Protein AF-A0A924FHQ5-F1 (afdb_monomer_lite)

pLDDT: mean 90.35, std 7.13, range [57.16, 98.31]

Foldseek 3Di:
DDDADAADDDPQWDQPVPDDPQKDQPDADVVVNTGRWIKHDDDPGIDIGHGHDDSVDRCPDVPDDDDDCVVVVPDPVVCCCVVPPVVRRDDDDDDDD

Sequence (97 aa):
LNVIKGFMGQTTAFKKAYIKPEVVILAENRAAGEARYIHSPYGRGFFTFYGGHDPEDYRHEIGEEPTDLNLHPNSAGYRLILNNILFPAAKKKKQKT

Structure (mmCIF, N/CA/C/O backbone):
data_AF-A0A924FHQ5-F1
#
_entry.id   AF-A0A924FHQ5-F1
#
loop_
_atom_site.group_PDB
_atom_site.id
_atom_site.type_symbol
_atom_site.label_atom_id
_atom_site.label_alt_id
_atom_site.label_comp_id
_atom_site.label_asym_id
_atom_site.label_entity_id
_atom_site.label_seq_id
_atom_site.pdbx_PDB_ins_code
_atom_site.Cartn_x
_atom_site.Cartn_y
_atom_site.Cartn_z
_atom_site.occupancy
_atom_site.B_iso_or_equiv
_atom_site.auth_seq_id
_atom_site.auth_comp_id
_atom_site.auth_asym_id
_atom_site.auth_atom_id
_atom_site.pdbx_PDB_model_num
ATOM 1 N N . LEU A 1 1 ? -13.447 -2.870 -16.148 1.00 57.16 1 LEU A N 1
ATOM 2 C CA . LEU A 1 1 ? -12.638 -3.611 -15.150 1.00 57.16 1 LEU A CA 1
ATOM 3 C C . LEU A 1 1 ? -11.781 -2.591 -14.416 1.00 57.16 1 LEU A C 1
ATOM 5 O O . LEU A 1 1 ? -11.036 -1.888 -15.080 1.00 57.16 1 LEU A O 1
ATOM 9 N N . ASN A 1 2 ? -11.914 -2.473 -13.094 1.00 80.75 2 ASN A N 1
ATOM 10 C CA . ASN A 1 2 ? -11.075 -1.564 -12.306 1.00 80.75 2 ASN A CA 1
ATOM 11 C C . ASN A 1 2 ? -9.795 -2.313 -11.922 1.00 80.75 2 ASN A C 1
ATOM 13 O O . ASN A 1 2 ? -9.843 -3.222 -11.096 1.00 80.75 2 ASN A O 1
ATOM 17 N N . VAL A 1 3 ? -8.681 -1.980 -12.576 1.00 86.31 3 VAL A N 1
ATOM 18 C CA . VAL A 1 3 ? -7.365 -2.596 -12.358 1.00 86.31 3 VAL A CA 1
ATOM 19 C C . VAL A 1 3 ? -6.409 -1.516 -11.871 1.00 86.31 3 VAL A C 1
ATOM 21 O O . VAL A 1 3 ? -6.344 -0.438 -12.456 1.00 86.31 3 VAL A O 1
ATOM 24 N N . ILE A 1 4 ? -5.674 -1.810 -10.802 1.00 87.38 4 ILE A N 1
ATOM 25 C CA . ILE A 1 4 ? -4.580 -0.968 -10.315 1.00 87.38 4 ILE A CA 1
ATOM 26 C C . ILE A 1 4 ? -3.254 -1.521 -10.834 1.00 87.38 4 ILE A C 1
ATOM 28 O O . ILE A 1 4 ? -3.101 -2.737 -10.977 1.00 87.38 4 ILE A O 1
ATOM 32 N N . LYS A 1 5 ? -2.294 -0.639 -11.124 1.00 86.81 5 LYS A N 1
ATOM 33 C CA . LYS A 1 5 ? -0.932 -1.069 -11.449 1.00 86.81 5 LYS A CA 1
ATOM 34 C C . LYS A 1 5 ? -0.342 -1.788 -10.233 1.00 86.81 5 LYS A C 1
ATOM 36 O O . LYS A 1 5 ? -0.479 -1.314 -9.108 1.00 86.81 5 LYS A O 1
ATOM 41 N N . GLY A 1 6 ? 0.256 -2.953 -10.465 1.00 80.19 6 GLY A N 1
ATOM 42 C CA . GLY A 1 6 ? 1.025 -3.662 -9.447 1.00 80.19 6 GLY A CA 1
ATOM 43 C C . GLY A 1 6 ? 2.444 -3.110 -9.340 1.00 80.19 6 GLY A C 1
ATOM 44 O O . GLY A 1 6 ? 2.833 -2.245 -10.116 1.00 80.19 6 GLY A O 1
ATOM 45 N N . PHE A 1 7 ? 3.223 -3.675 -8.425 1.00 80.62 7 PHE A N 1
ATOM 46 C CA . PHE A 1 7 ? 4.616 -3.311 -8.175 1.00 80.62 7 PHE A CA 1
ATOM 47 C C . PHE A 1 7 ? 5.520 -4.525 -8.379 1.00 80.62 7 PHE A C 1
ATOM 49 O O . PHE A 1 7 ? 5.082 -5.666 -8.167 1.00 80.62 7 PHE A O 1
ATOM 56 N N . MET A 1 8 ? 6.768 -4.292 -8.780 1.00 78.12 8 MET A N 1
ATOM 57 C CA . MET A 1 8 ? 7.803 -5.320 -8.771 1.00 78.12 8 MET A CA 1
ATOM 58 C C . MET A 1 8 ? 8.408 -5.420 -7.368 1.00 78.12 8 MET A C 1
ATOM 60 O O . MET A 1 8 ? 8.497 -4.433 -6.642 1.00 78.12 8 MET A O 1
ATOM 64 N N . GLY A 1 9 ? 8.808 -6.622 -6.963 1.00 73.38 9 GLY A N 1
ATOM 65 C CA . GLY A 1 9 ? 9.530 -6.827 -5.710 1.00 73.38 9 GLY A CA 1
ATOM 66 C C . GLY A 1 9 ? 9.433 -8.262 -5.206 1.00 73.38 9 GLY A C 1
ATOM 67 O O . GLY A 1 9 ? 8.468 -8.969 -5.501 1.00 73.38 9 GLY A O 1
ATOM 68 N N . GLN A 1 10 ? 10.435 -8.677 -4.428 1.00 72.25 10 GLN A N 1
ATOM 69 C CA . GLN A 1 10 ? 10.590 -10.064 -3.970 1.00 72.25 10 GLN A CA 1
ATOM 70 C C . GLN A 1 10 ? 9.516 -10.493 -2.949 1.00 72.25 10 GLN A C 1
ATOM 72 O O . GLN A 1 10 ? 9.120 -11.654 -2.941 1.00 72.25 10 GLN A O 1
ATOM 77 N N . THR A 1 11 ? 8.974 -9.560 -2.153 1.00 78.12 11 THR A N 1
ATOM 78 C CA . THR A 1 11 ? 7.957 -9.844 -1.116 1.00 78.12 11 THR A CA 1
ATOM 79 C C . THR A 1 11 ? 6.787 -8.862 -1.206 1.00 78.12 11 THR A C 1
ATOM 81 O O . THR A 1 11 ? 6.581 -8.019 -0.337 1.00 78.12 11 THR A O 1
ATOM 84 N N . THR A 1 12 ? 6.019 -8.938 -2.293 1.00 88.50 12 THR A N 1
ATOM 85 C CA . THR A 1 12 ? 4.925 -7.986 -2.588 1.00 88.50 12 THR A CA 1
ATOM 86 C C . THR A 1 12 ? 3.522 -8.559 -2.376 1.00 88.50 12 THR A C 1
ATOM 88 O O . THR A 1 12 ? 2.535 -7.903 -2.715 1.00 88.50 12 THR A O 1
ATOM 91 N N . ALA A 1 13 ? 3.395 -9.771 -1.825 1.00 94.31 13 ALA A N 1
ATOM 92 C CA . ALA A 1 13 ? 2.103 -10.437 -1.723 1.00 94.31 13 ALA A CA 1
ATOM 93 C C . ALA A 1 13 ? 2.002 -11.470 -0.591 1.00 94.31 13 ALA A C 1
ATOM 95 O O . ALA A 1 13 ? 2.998 -12.045 -0.153 1.00 94.31 13 ALA A O 1
ATOM 96 N N . PHE A 1 14 ? 0.763 -11.755 -0.185 1.00 95.62 14 PHE A N 1
ATOM 97 C CA . PHE A 1 14 ? 0.407 -12.870 0.692 1.00 95.62 14 PHE A CA 1
ATOM 98 C C . PHE A 1 14 ? -0.432 -13.901 -0.065 1.00 95.62 14 PHE A C 1
ATOM 100 O O . PHE A 1 14 ? -1.360 -13.548 -0.796 1.00 95.62 14 PHE A O 1
ATOM 107 N N . LYS A 1 15 ? -0.169 -15.192 0.159 1.00 96.25 15 LYS A N 1
ATOM 108 C CA . LYS A 1 15 ? -1.055 -16.269 -0.309 1.00 96.25 15 LYS A CA 1
ATOM 109 C C . LYS A 1 15 ? -2.392 -16.168 0.424 1.00 96.25 15 LYS A C 1
ATOM 111 O O . LYS A 1 15 ? -2.413 -16.184 1.656 1.00 96.25 15 LYS A O 1
ATOM 116 N N . LYS A 1 16 ? -3.507 -16.121 -0.315 1.00 96.56 16 LYS A N 1
ATOM 117 C CA . LYS A 1 16 ? -4.841 -15.878 0.270 1.00 96.56 16 LYS A CA 1
ATOM 118 C C . LYS A 1 16 ? -5.236 -16.885 1.352 1.00 96.56 16 LYS A C 1
ATOM 120 O O . LYS A 1 16 ? -5.875 -16.500 2.321 1.00 96.56 16 LYS A O 1
ATOM 125 N N . ALA A 1 17 ? -4.815 -18.142 1.218 1.00 96.62 17 ALA A N 1
ATOM 126 C CA . ALA A 1 17 ? -5.137 -19.210 2.167 1.00 96.62 17 ALA A CA 1
ATOM 127 C C . ALA A 1 17 ? -4.570 -18.995 3.585 1.00 96.62 17 ALA A C 1
ATOM 129 O O . ALA A 1 17 ? -5.047 -19.623 4.524 1.00 96.62 17 ALA A O 1
ATOM 130 N N . TYR A 1 18 ? -3.569 -18.123 3.751 1.00 97.19 18 TYR A N 1
ATOM 131 C CA . TYR A 1 18 ? -2.966 -17.818 5.055 1.00 97.19 18 TYR A CA 1
ATOM 132 C C . TYR A 1 18 ? -3.403 -16.461 5.620 1.00 97.19 18 TYR A C 1
ATOM 134 O O . TYR A 1 18 ? -2.901 -16.032 6.659 1.00 97.19 18 TYR A O 1
ATOM 142 N N . ILE A 1 19 ? -4.324 -15.772 4.945 1.00 97.69 19 ILE A N 1
ATOM 143 C CA . ILE A 1 19 ? -4.882 -14.506 5.416 1.00 97.69 19 ILE A CA 1
ATOM 144 C C . ILE A 1 19 ? -6.037 -14.822 6.363 1.00 97.69 19 ILE A C 1
ATOM 146 O O . ILE A 1 19 ? -6.924 -15.608 6.036 1.00 97.69 19 ILE A O 1
ATOM 150 N N . LYS A 1 20 ? -6.010 -14.218 7.553 1.00 97.69 20 LYS A N 1
ATOM 151 C CA . LYS A 1 20 ? -7.060 -14.410 8.557 1.00 97.69 20 LYS A CA 1
ATOM 152 C C . LYS A 1 20 ? -8.406 -13.860 8.043 1.00 97.69 20 LYS A C 1
ATOM 154 O O . LYS A 1 20 ? -8.389 -12.830 7.368 1.00 97.69 20 LYS A O 1
ATOM 159 N N . PRO A 1 21 ? -9.553 -14.489 8.362 1.00 97.00 21 PRO A N 1
ATOM 160 C CA . PRO A 1 21 ? -10.858 -14.099 7.813 1.00 97.00 21 PRO A CA 1
ATOM 161 C C . PRO A 1 21 ? -11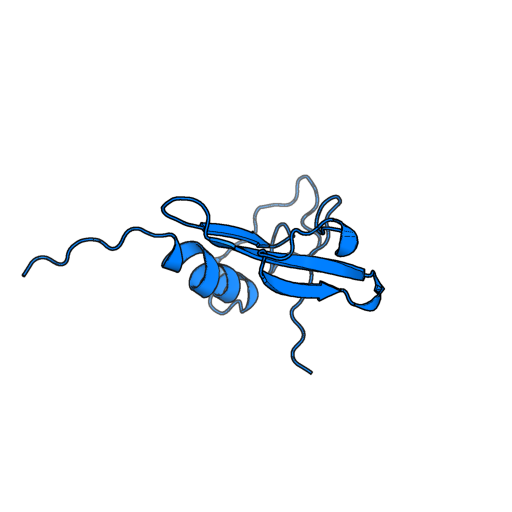.275 -12.646 8.081 1.00 97.00 21 PRO A C 1
ATOM 163 O O . PRO A 1 21 ? -11.990 -12.058 7.276 1.00 97.00 21 PRO A O 1
ATOM 166 N N . GLU A 1 22 ? -10.839 -12.065 9.198 1.00 96.75 22 GLU A N 1
ATOM 167 C CA . GLU A 1 22 ? -11.136 -10.682 9.584 1.00 96.75 22 GLU A CA 1
ATOM 168 C C . GLU A 1 22 ? -10.385 -9.629 8.753 1.00 96.75 22 GLU A C 1
ATOM 170 O O . GLU A 1 22 ? -10.743 -8.451 8.778 1.00 96.75 22 GLU A O 1
ATOM 175 N N . VAL A 1 23 ? -9.351 -10.032 8.009 1.00 98.31 23 VAL A N 1
ATOM 176 C CA . VAL A 1 23 ? -8.565 -9.118 7.182 1.00 98.31 23 VAL A CA 1
ATOM 177 C C . VAL A 1 23 ? -9.285 -8.863 5.863 1.00 98.31 23 VAL A C 1
ATOM 179 O O . VAL A 1 23 ? -9.558 -9.778 5.086 1.00 98.31 23 VAL A O 1
ATOM 182 N N . VAL A 1 24 ? -9.525 -7.589 5.563 1.00 97.94 24 VAL A N 1
ATOM 183 C CA . VAL A 1 24 ? -10.157 -7.166 4.314 1.00 97.94 24 VAL A CA 1
ATOM 184 C C . VAL A 1 24 ? -9.124 -7.172 3.190 1.00 97.94 24 VAL A C 1
ATOM 186 O O . VAL A 1 24 ? -8.093 -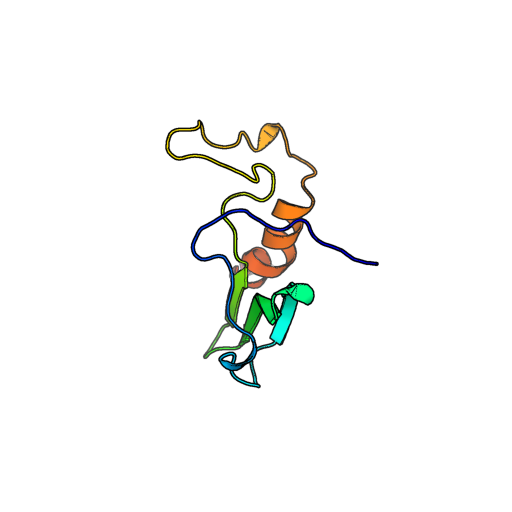6.502 3.272 1.00 97.94 24 VAL A O 1
ATOM 189 N N . ILE A 1 25 ? -9.418 -7.900 2.110 1.00 97.44 25 ILE A N 1
ATOM 190 C CA . ILE A 1 25 ? -8.630 -7.879 0.873 1.00 97.44 25 ILE A CA 1
ATOM 191 C C . ILE A 1 25 ? -9.153 -6.753 -0.019 1.00 97.44 25 ILE A C 1
ATOM 193 O O . ILE A 1 25 ? -10.261 -6.829 -0.544 1.00 97.44 25 ILE A O 1
ATOM 197 N N . LEU A 1 26 ? -8.340 -5.714 -0.198 1.00 95.62 26 LEU A N 1
ATOM 198 C CA . LEU A 1 26 ? -8.658 -4.539 -1.013 1.00 95.62 26 LEU A CA 1
ATOM 199 C C . LEU A 1 26 ? -8.197 -4.694 -2.470 1.00 95.62 26 LEU A C 1
ATOM 201 O O . LEU A 1 26 ? -8.810 -4.124 -3.369 1.00 95.62 26 LEU A O 1
ATOM 205 N N . ALA A 1 27 ? -7.141 -5.476 -2.720 1.00 94.50 27 ALA A N 1
ATOM 206 C CA . ALA A 1 27 ? -6.706 -5.840 -4.067 1.00 94.50 27 ALA A CA 1
ATOM 207 C C . ALA A 1 27 ? -5.972 -7.187 -4.093 1.00 94.50 27 ALA A C 1
ATOM 209 O O . ALA A 1 27 ? -5.210 -7.539 -3.184 1.00 94.50 27 ALA A O 1
ATOM 210 N N . GLU A 1 28 ? -6.173 -7.921 -5.183 1.00 94.38 28 GLU A N 1
ATOM 211 C CA . GLU A 1 28 ? -5.671 -9.277 -5.384 1.00 94.38 28 GLU A CA 1
ATOM 212 C C . GLU A 1 28 ? -5.131 -9.481 -6.802 1.00 94.38 28 GLU A C 1
ATOM 214 O O . GLU A 1 28 ? -5.621 -8.890 -7.767 1.00 94.38 28 GLU A O 1
ATOM 219 N N . ASN A 1 29 ? -4.155 -10.379 -6.928 1.00 92.81 29 ASN A N 1
ATOM 220 C CA . AS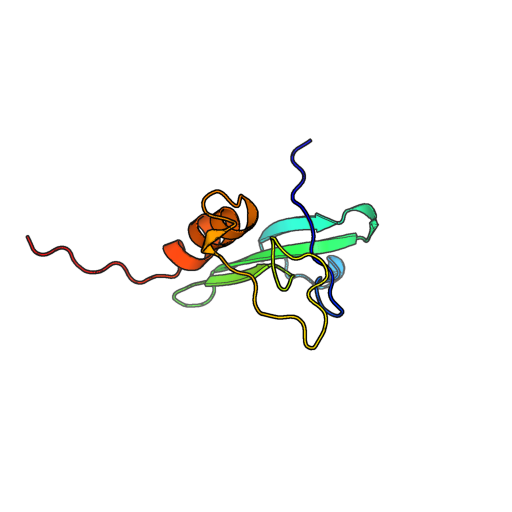N A 1 29 ? -3.819 -11.009 -8.195 1.00 92.81 29 ASN A CA 1
ATOM 221 C C . ASN A 1 29 ? -4.518 -12.372 -8.247 1.00 92.81 29 ASN A C 1
ATOM 223 O O . ASN A 1 29 ? -4.050 -13.353 -7.666 1.00 92.81 29 ASN A O 1
ATOM 227 N N . ARG A 1 30 ? -5.651 -12.425 -8.952 1.00 91.94 30 ARG A N 1
ATOM 228 C CA . ARG A 1 30 ? -6.491 -13.630 -9.045 1.00 91.94 30 ARG A CA 1
ATOM 229 C C . ARG A 1 30 ? -5.776 -14.806 -9.690 1.00 91.94 30 ARG A C 1
ATOM 231 O O . ARG A 1 30 ? -5.921 -15.919 -9.205 1.00 91.94 30 ARG A O 1
ATOM 238 N N . ALA A 1 31 ? -4.999 -14.552 -10.742 1.00 92.31 31 ALA A N 1
ATOM 239 C CA . ALA A 1 31 ? -4.285 -15.600 -11.465 1.00 92.31 31 ALA A CA 1
ATOM 240 C C . ALA A 1 31 ? -3.232 -16.285 -10.580 1.00 92.31 31 ALA A C 1
ATOM 242 O O . ALA A 1 31 ? -3.038 -17.490 -10.684 1.00 92.31 31 ALA A O 1
ATOM 243 N N . ALA A 1 32 ? -2.599 -15.526 -9.680 1.00 92.00 32 ALA A N 1
ATOM 244 C CA . ALA A 1 32 ? -1.617 -16.049 -8.731 1.00 92.00 32 ALA A CA 1
ATOM 245 C C . ALA A 1 32 ? -2.230 -16.546 -7.404 1.00 92.00 32 ALA A C 1
ATOM 247 O O . ALA A 1 32 ? -1.539 -17.178 -6.611 1.00 92.00 32 ALA A O 1
ATOM 248 N N . GLY A 1 33 ? -3.510 -16.268 -7.126 1.00 94.62 33 GLY A N 1
ATOM 249 C CA . GLY A 1 33 ? -4.138 -16.614 -5.842 1.00 94.62 33 GLY A CA 1
ATOM 250 C C . GLY A 1 33 ? -3.599 -15.804 -4.652 1.00 94.62 33 GLY A C 1
ATOM 251 O O . GLY A 1 33 ? -3.568 -16.292 -3.518 1.00 94.62 33 GLY A O 1
ATOM 252 N N . GLU A 1 34 ? -3.172 -14.566 -4.900 1.00 95.12 34 GLU A N 1
ATOM 253 C CA . GLU A 1 34 ? -2.451 -13.728 -3.937 1.00 95.12 34 GLU A CA 1
ATOM 254 C C . GLU A 1 34 ? -3.194 -12.424 -3.621 1.00 95.12 34 GLU A C 1
ATOM 256 O O . GLU A 1 34 ? -3.791 -11.807 -4.505 1.00 95.12 34 GLU A O 1
ATOM 261 N N . ALA A 1 35 ? -3.093 -11.948 -2.379 1.00 96.38 35 ALA A N 1
ATOM 262 C CA . ALA A 1 35 ? -3.497 -10.598 -1.995 1.00 96.38 35 ALA A CA 1
ATOM 263 C C . ALA A 1 35 ? -2.284 -9.662 -1.975 1.00 96.38 35 ALA A C 1
ATOM 265 O O . ALA A 1 35 ? -1.220 -10.021 -1.465 1.00 96.38 35 ALA A O 1
ATOM 266 N N . ARG A 1 36 ? -2.457 -8.450 -2.509 1.00 94.38 36 ARG A N 1
ATOM 267 C CA . ARG A 1 36 ? -1.394 -7.429 -2.602 1.00 94.38 36 ARG A CA 1
ATOM 268 C C . ARG A 1 36 ? -1.749 -6.123 -1.906 1.00 94.38 36 ARG A C 1
ATOM 270 O O . ARG A 1 36 ? -0.876 -5.301 -1.665 1.00 94.38 36 ARG A O 1
ATOM 277 N N . TYR A 1 37 ? -3.016 -5.948 -1.547 1.00 95.19 37 TYR A N 1
ATOM 278 C CA . TYR A 1 37 ? -3.484 -4.839 -0.732 1.00 95.19 37 TYR A CA 1
ATOM 279 C C . TYR A 1 37 ? -4.477 -5.377 0.295 1.00 95.19 37 TYR A C 1
ATOM 281 O O . TYR A 1 37 ? -5.538 -5.879 -0.082 1.00 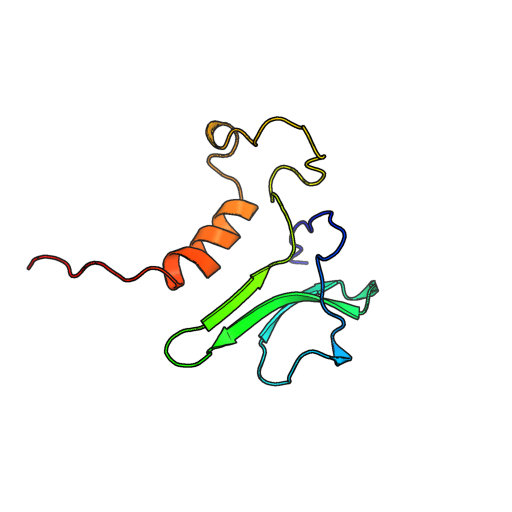95.19 37 TYR A O 1
ATOM 289 N N . ILE A 1 38 ? -4.121 -5.316 1.576 1.00 97.44 38 ILE A N 1
ATOM 290 C CA . ILE A 1 38 ? -4.944 -5.794 2.689 1.00 97.44 38 ILE A CA 1
ATOM 291 C C . ILE A 1 38 ? -4.992 -4.767 3.815 1.00 97.44 38 ILE A C 1
ATOM 293 O O . ILE A 1 38 ? -4.051 -3.993 4.011 1.00 97.44 38 ILE A O 1
ATOM 297 N N . HIS A 1 39 ? -6.084 -4.780 4.567 1.00 97.88 39 HIS A N 1
ATOM 298 C CA . HIS A 1 39 ? -6.326 -3.853 5.662 1.00 97.88 39 HIS A CA 1
ATOM 299 C C . HIS A 1 39 ? -7.129 -4.526 6.773 1.00 97.88 39 HIS A C 1
ATOM 301 O O . HIS A 1 39 ? -8.019 -5.331 6.501 1.00 97.88 39 HIS A O 1
ATOM 307 N N . SER A 1 40 ? -6.847 -4.174 8.024 1.00 97.94 40 SER A N 1
ATOM 308 C CA . SER A 1 40 ? -7.684 -4.576 9.155 1.00 97.94 40 SER A CA 1
ATOM 309 C C . SER A 1 40 ? -7.523 -3.618 10.335 1.00 97.94 40 SER A C 1
ATOM 311 O O . SER A 1 40 ? -6.402 -3.180 10.617 1.00 97.94 40 SER A O 1
ATOM 313 N N . PRO A 1 41 ? -8.598 -3.351 11.097 1.00 96.75 41 PRO A N 1
ATOM 314 C CA . PRO A 1 41 ? -8.489 -2.787 12.435 1.00 96.75 41 PRO A CA 1
ATOM 315 C C . PRO A 1 41 ? -7.599 -3.655 13.334 1.00 96.75 41 PRO A C 1
ATOM 317 O O . PRO A 1 41 ? -7.602 -4.884 13.231 1.00 96.75 41 PRO A O 1
ATOM 320 N N . TYR A 1 42 ? -6.847 -3.012 14.226 1.00 95.31 42 TYR A N 1
ATOM 321 C CA . TYR A 1 42 ? -6.050 -3.675 15.254 1.00 95.31 42 TYR A CA 1
ATOM 322 C C . TYR A 1 42 ? -5.844 -2.747 16.459 1.00 95.31 42 TYR A C 1
ATOM 324 O O . TYR A 1 42 ? -5.294 -1.647 16.343 1.00 95.31 42 TYR A O 1
ATOM 332 N N . GLY A 1 43 ? -6.287 -3.184 17.640 1.00 95.06 43 GLY A N 1
ATOM 333 C CA . GLY A 1 43 ? -6.218 -2.384 18.864 1.00 95.06 43 GLY A CA 1
ATOM 334 C C . GLY A 1 43 ? -6.954 -1.045 18.730 1.00 95.06 43 GLY A C 1
ATOM 335 O O . GLY A 1 43 ? -8.149 -1.010 18.464 1.00 95.06 43 GLY A O 1
ATOM 336 N N . ARG A 1 44 ? -6.235 0.069 18.923 1.00 93.75 44 ARG A N 1
ATOM 337 C CA . ARG A 1 44 ? -6.776 1.443 18.812 1.00 93.75 44 ARG A CA 1
ATOM 338 C C . ARG A 1 44 ? -6.577 2.076 17.429 1.00 93.75 44 ARG A C 1
ATOM 340 O O . ARG A 1 44 ? -6.715 3.290 17.292 1.00 93.75 44 ARG A O 1
ATOM 347 N N . GLY A 1 45 ? -6.192 1.285 16.435 1.00 94.19 45 GLY A N 1
ATOM 348 C CA . GLY A 1 45 ? -5.918 1.752 15.083 1.00 94.19 45 GLY A CA 1
ATOM 349 C C . GLY A 1 45 ? -6.172 0.651 14.066 1.00 94.19 45 GLY A C 1
ATOM 350 O O . GLY A 1 45 ? -7.086 -0.157 14.219 1.00 94.19 45 GLY A O 1
ATOM 351 N N . PHE A 1 46 ? -5.355 0.626 13.025 1.00 96.12 46 PHE A N 1
ATOM 352 C CA . PHE A 1 46 ? -5.421 -0.364 11.962 1.00 96.12 46 PHE A CA 1
ATOM 353 C C . PHE A 1 46 ? -4.019 -0.663 11.442 1.00 96.12 46 PHE A C 1
ATOM 355 O O . PHE A 1 46 ? -3.085 0.110 11.671 1.00 96.12 46 PHE A O 1
ATOM 362 N N . PHE A 1 47 ? -3.890 -1.759 10.705 1.00 96.38 47 PHE A N 1
ATOM 363 C CA . PHE A 1 47 ? -2.751 -1.978 9.829 1.00 96.38 47 PHE A CA 1
ATOM 364 C C . PHE A 1 47 ? -3.219 -2.049 8.380 1.00 96.38 47 PHE A C 1
ATOM 366 O O . PHE A 1 47 ? -4.348 -2.439 8.075 1.00 96.38 47 PHE A O 1
ATOM 373 N N . THR A 1 48 ? -2.303 -1.696 7.491 1.00 96.88 48 THR A N 1
ATOM 374 C CA . THR A 1 48 ? -2.473 -1.820 6.054 1.00 96.88 48 THR A CA 1
ATOM 375 C C . THR A 1 48 ? -1.184 -2.373 5.477 1.00 96.88 48 THR A C 1
ATOM 377 O O . THR A 1 48 ? -0.114 -1.841 5.763 1.00 96.88 48 THR A O 1
ATOM 380 N N . PHE A 1 49 ? -1.284 -3.404 4.646 1.00 94.81 49 PHE A N 1
ATOM 381 C CA . PHE A 1 49 ? -0.191 -3.824 3.776 1.00 94.81 49 PHE A CA 1
ATOM 382 C C . PHE A 1 49 ? -0.588 -3.529 2.338 1.00 94.81 49 PHE A C 1
ATOM 384 O O . PHE A 1 49 ? -1.615 -4.015 1.869 1.00 94.81 49 PHE A O 1
ATOM 391 N N . TYR A 1 50 ? 0.228 -2.741 1.647 1.00 93.25 50 TYR A N 1
ATOM 392 C CA . TYR A 1 50 ? 0.109 -2.494 0.219 1.00 93.25 50 TYR A CA 1
ATOM 393 C C . TYR A 1 50 ? 1.464 -2.798 -0.412 1.00 93.25 50 TYR A C 1
ATOM 395 O O . TYR A 1 50 ? 2.435 -2.091 -0.164 1.00 93.25 50 TYR A O 1
ATOM 403 N N . GLY A 1 51 ? 1.550 -3.929 -1.106 1.00 90.00 51 GLY A N 1
ATOM 404 C CA . GLY A 1 51 ? 2.817 -4.500 -1.540 1.00 90.00 51 GLY A CA 1
ATOM 405 C C . GLY A 1 51 ? 3.409 -3.744 -2.719 1.00 90.00 51 GLY A C 1
ATOM 406 O O . GLY A 1 51 ? 2.775 -3.674 -3.767 1.00 90.00 51 GLY A O 1
ATOM 407 N N . GLY A 1 52 ? 4.634 -3.246 -2.556 1.00 86.12 52 GLY A N 1
ATOM 408 C CA . GLY A 1 52 ? 5.345 -2.490 -3.579 1.00 86.12 52 GLY A CA 1
ATOM 409 C C . GLY A 1 52 ? 6.389 -1.537 -3.018 1.00 86.12 52 GLY A C 1
ATOM 410 O O . GLY A 1 52 ? 6.390 -1.284 -1.817 1.00 86.12 52 GLY A O 1
ATOM 411 N N . HIS A 1 53 ? 7.268 -1.033 -3.888 1.00 85.56 53 HIS A N 1
ATOM 412 C CA . HIS A 1 53 ? 8.256 -0.009 -3.540 1.00 85.56 53 HIS A CA 1
ATOM 413 C C . HIS A 1 53 ? 7.764 1.386 -3.941 1.00 85.56 53 HIS A C 1
ATOM 415 O O . HIS A 1 53 ? 7.363 2.168 -3.082 1.00 85.56 53 HIS A O 1
ATOM 421 N N . ASP A 1 54 ? 7.713 1.658 -5.247 1.00 88.06 54 ASP A N 1
ATOM 422 C CA . ASP A 1 54 ? 7.314 2.947 -5.802 1.00 88.06 54 ASP A CA 1
ATOM 423 C C . ASP A 1 54 ? 6.181 2.766 -6.838 1.00 88.06 54 ASP A C 1
ATOM 425 O O . ASP A 1 54 ? 6.273 1.904 -7.714 1.00 88.06 54 ASP A O 1
ATOM 429 N N . PRO A 1 55 ? 5.061 3.505 -6.730 1.00 89.56 55 PRO A N 1
ATOM 430 C CA . PRO A 1 55 ? 3.946 3.387 -7.671 1.00 89.56 55 PRO A CA 1
ATOM 431 C C . PRO A 1 55 ? 4.200 3.997 -9.055 1.00 89.56 55 PRO A C 1
ATOM 433 O O . PRO A 1 55 ? 3.484 3.654 -10.003 1.00 89.56 55 PRO A O 1
ATOM 436 N N . GLU A 1 56 ? 5.148 4.920 -9.163 1.00 90.69 56 GLU A N 1
ATOM 437 C CA . GLU A 1 56 ? 5.530 5.598 -10.403 1.00 90.69 56 GLU A CA 1
ATOM 438 C C . GLU A 1 56 ? 6.853 5.069 -10.970 1.00 90.69 56 GLU A C 1
ATOM 440 O O . GLU A 1 56 ? 7.117 5.260 -12.156 1.00 90.69 56 GLU A O 1
ATOM 445 N N . ASP A 1 57 ? 7.602 4.303 -10.176 1.00 86.88 57 ASP A N 1
ATOM 446 C CA . ASP A 1 57 ? 8.767 3.539 -10.612 1.00 86.88 57 ASP A CA 1
ATOM 447 C C . ASP A 1 57 ? 8.607 2.041 -10.300 1.00 86.88 57 ASP A C 1
ATOM 449 O O . ASP A 1 57 ? 8.931 1.530 -9.227 1.00 86.88 57 ASP A O 1
ATOM 453 N N . TYR A 1 58 ? 8.079 1.309 -11.284 1.00 81.31 58 TYR A N 1
ATOM 454 C CA . TYR A 1 58 ? 7.767 -0.112 -11.137 1.00 81.31 58 TYR A CA 1
ATOM 455 C C . TYR A 1 58 ? 8.993 -0.980 -10.825 1.00 81.31 58 TYR A C 1
ATOM 457 O O . TYR A 1 58 ? 8.813 -2.022 -10.191 1.00 81.31 58 TYR A O 1
ATOM 465 N N . ARG A 1 59 ? 10.193 -0.613 -11.304 1.00 79.56 59 ARG A N 1
ATOM 466 C CA . ARG A 1 59 ? 11.392 -1.464 -11.215 1.00 79.56 59 ARG A CA 1
ATOM 467 C C . ARG A 1 59 ? 12.373 -1.036 -10.138 1.00 79.56 59 ARG A C 1
ATOM 469 O O . ARG A 1 59 ? 13.035 -1.943 -9.640 1.00 79.56 59 ARG A O 1
ATOM 476 N N . HIS A 1 60 ? 12.407 0.258 -9.811 1.00 81.25 60 HIS A N 1
ATOM 477 C CA . HIS A 1 60 ? 13.326 0.918 -8.883 1.00 81.25 60 HIS A CA 1
ATOM 478 C C . HIS A 1 60 ? 14.474 0.025 -8.399 1.00 81.25 60 HIS A C 1
ATOM 480 O O . HIS A 1 60 ? 14.389 -0.635 -7.351 1.00 81.25 60 HIS A O 1
ATOM 486 N N . GLU A 1 61 ? 15.503 -0.078 -9.234 1.00 83.88 61 GLU A N 1
ATOM 487 C CA . GLU A 1 61 ? 16.624 -0.977 -9.000 1.00 83.88 61 GLU A CA 1
ATOM 488 C C . GLU A 1 61 ? 17.543 -0.438 -7.897 1.00 83.88 61 GLU A C 1
ATOM 490 O O . GLU A 1 61 ? 17.582 0.751 -7.578 1.00 83.88 61 GLU A O 1
ATOM 495 N N . ILE A 1 62 ? 18.304 -1.337 -7.271 1.00 82.25 62 ILE A N 1
ATOM 496 C CA . ILE A 1 62 ? 19.233 -0.949 -6.208 1.00 82.25 62 ILE A CA 1
ATOM 497 C C . ILE A 1 62 ? 20.302 -0.027 -6.805 1.00 82.25 62 ILE A C 1
ATOM 499 O O . ILE A 1 62 ? 21.122 -0.469 -7.607 1.00 82.25 62 ILE A O 1
ATOM 503 N N . GLY A 1 63 ? 20.319 1.229 -6.357 1.00 86.19 63 GLY A N 1
ATOM 504 C CA . GLY A 1 63 ? 21.278 2.245 -6.793 1.00 86.19 63 GLY A CA 1
ATOM 505 C C . GLY A 1 63 ? 20.729 3.252 -7.805 1.00 86.19 63 GLY A C 1
A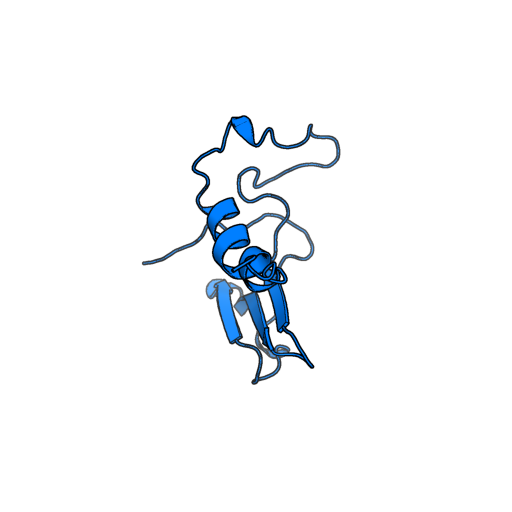TOM 506 O O . GLY A 1 63 ? 21.473 4.156 -8.177 1.00 86.19 63 GLY A O 1
ATOM 507 N N . GLU A 1 64 ? 19.467 3.131 -8.230 1.00 86.62 64 GLU A N 1
ATOM 508 C CA . GLU A 1 64 ? 18.797 4.199 -8.978 1.00 86.62 64 GLU A CA 1
ATOM 509 C C . GLU A 1 64 ? 18.559 5.429 -8.089 1.00 86.62 64 GLU A C 1
ATOM 511 O O . GLU A 1 64 ? 18.402 5.332 -6.868 1.00 86.62 64 GLU A O 1
ATOM 516 N N . GLU A 1 65 ? 18.562 6.608 -8.712 1.00 90.69 65 GLU A N 1
ATOM 517 C CA . GLU A 1 65 ? 18.253 7.854 -8.016 1.00 90.69 65 GLU A CA 1
ATOM 518 C C . GLU A 1 65 ? 16.803 7.840 -7.510 1.00 90.69 65 GLU A C 1
ATOM 520 O O . GLU A 1 65 ? 15.925 7.302 -8.190 1.00 90.69 65 GLU A O 1
ATOM 525 N N . PRO A 1 66 ? 16.507 8.455 -6.351 1.00 89.50 66 PRO A N 1
ATOM 526 C CA . PRO A 1 66 ? 15.146 8.528 -5.841 1.00 89.50 66 PRO A CA 1
ATOM 527 C C . PRO A 1 66 ? 14.187 9.175 -6.844 1.00 89.50 66 PRO A C 1
ATOM 529 O O . PRO A 1 66 ? 14.523 10.166 -7.494 1.00 89.50 66 PRO A O 1
ATOM 532 N N . THR A 1 67 ? 12.954 8.674 -6.896 1.00 90.00 67 THR A N 1
ATOM 533 C CA . THR A 1 67 ? 11.889 9.255 -7.719 1.00 90.00 67 THR A CA 1
ATOM 534 C C . THR A 1 67 ? 11.677 10.733 -7.391 1.00 90.00 67 THR A C 1
ATOM 536 O O . THR A 1 67 ? 11.343 11.094 -6.257 1.00 90.00 67 THR A O 1
ATOM 539 N N . ASP A 1 68 ? 11.810 11.604 -8.394 1.00 92.06 68 ASP A N 1
ATOM 540 C CA . ASP A 1 68 ? 11.480 13.019 -8.242 1.00 92.06 68 ASP A CA 1
ATOM 541 C C . ASP A 1 68 ? 9.958 13.212 -8.248 1.00 92.06 68 ASP A C 1
ATOM 543 O O . ASP A 1 68 ? 9.301 13.280 -9.290 1.00 92.06 68 ASP A O 1
ATOM 547 N N . LEU A 1 69 ? 9.385 13.345 -7.051 1.00 90.44 69 LEU A N 1
ATOM 548 C CA . LEU A 1 69 ? 7.947 13.529 -6.851 1.00 90.44 69 LEU A CA 1
ATOM 549 C C . LEU A 1 69 ? 7.379 14.7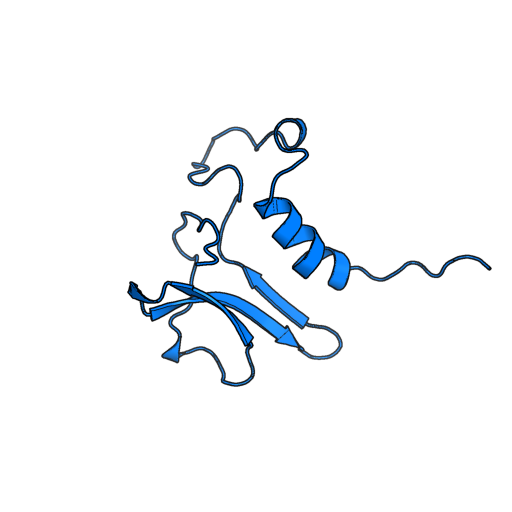66 -7.564 1.00 90.44 69 LEU A C 1
ATOM 551 O O . LEU A 1 69 ? 6.180 14.789 -7.862 1.00 90.44 69 LEU A O 1
ATOM 555 N N . ASN A 1 70 ? 8.204 15.776 -7.870 1.00 93.62 70 ASN A N 1
ATOM 556 C CA . ASN A 1 70 ? 7.753 16.963 -8.603 1.00 93.62 70 ASN A CA 1
ATOM 557 C C . ASN A 1 70 ? 7.316 16.626 -10.035 1.00 93.62 70 ASN A C 1
ATOM 559 O O . ASN A 1 70 ? 6.495 17.345 -10.606 1.00 93.62 70 ASN A O 1
ATOM 563 N N . LEU A 1 71 ? 7.809 15.516 -10.596 1.00 94.56 71 LEU A N 1
ATOM 564 C CA . LEU A 1 71 ? 7.408 15.011 -11.910 1.00 94.56 71 LEU A CA 1
ATOM 565 C C . LEU A 1 71 ? 6.056 14.276 -11.873 1.00 94.56 71 LEU A C 1
ATOM 567 O O . LEU A 1 71 ? 5.442 14.057 -12.918 1.00 94.56 71 LEU A O 1
ATOM 571 N N . HIS A 1 72 ? 5.541 13.953 -10.680 1.00 93.25 72 HIS A N 1
ATOM 572 C CA . HIS A 1 72 ? 4.327 13.153 -10.483 1.00 93.25 72 HIS A CA 1
ATOM 573 C C . HIS A 1 72 ? 3.231 13.859 -9.654 1.00 93.25 72 HIS A C 1
ATOM 575 O O . HIS A 1 72 ? 2.583 13.219 -8.816 1.00 93.25 72 HIS A O 1
ATOM 581 N N . PRO A 1 73 ? 2.901 15.144 -9.909 1.00 94.06 73 PRO A N 1
ATOM 582 C CA . PRO A 1 73 ? 1.954 15.907 -9.084 1.00 94.06 73 PRO A CA 1
ATOM 583 C C . PRO A 1 73 ? 0.526 15.335 -9.115 1.00 94.06 73 PRO A C 1
ATOM 585 O O . PRO A 1 73 ? -0.302 15.625 -8.249 1.00 94.06 73 PRO A O 1
ATOM 588 N N . ASN A 1 74 ? 0.223 14.512 -10.126 1.00 94.38 74 ASN A N 1
ATOM 589 C CA . ASN A 1 74 ? -1.080 13.899 -10.348 1.00 94.38 74 ASN A CA 1
ATOM 590 C C . ASN A 1 74 ? -1.072 12.363 -10.310 1.00 94.38 74 ASN A C 1
ATOM 592 O O . ASN A 1 74 ? -2.031 11.749 -10.784 1.00 94.38 74 ASN A O 1
ATOM 596 N N . SER A 1 75 ? -0.038 11.740 -9.738 1.00 93.94 75 SER A N 1
ATOM 597 C CA . SER A 1 75 ? 0.047 10.279 -9.627 1.00 93.94 75 SER A CA 1
ATOM 598 C C . SER A 1 75 ? -1.194 9.677 -8.963 1.00 93.94 75 SER A C 1
ATOM 600 O O . SER A 1 75 ? -1.592 10.047 -7.853 1.00 93.94 75 SER A O 1
ATOM 602 N N . ALA A 1 76 ? -1.803 8.704 -9.640 1.00 92.06 76 ALA A N 1
ATOM 603 C CA . ALA A 1 76 ? -2.903 7.933 -9.074 1.00 92.06 76 ALA A CA 1
ATOM 604 C C . ALA A 1 76 ? -2.414 6.980 -7.971 1.00 92.06 76 ALA A C 1
ATOM 606 O O . ALA A 1 76 ? -3.116 6.789 -6.977 1.00 92.06 76 ALA A O 1
ATOM 607 N N . GLY A 1 77 ? -1.214 6.410 -8.120 1.00 91.69 77 GLY A N 1
ATOM 608 C CA . GLY A 1 77 ? -0.662 5.469 -7.152 1.00 91.69 77 GLY A CA 1
ATOM 609 C C . GLY A 1 77 ? -0.294 6.132 -5.825 1.00 91.69 77 GLY A C 1
ATOM 610 O O . GLY A 1 77 ? -0.720 5.650 -4.773 1.00 91.69 77 GLY A O 1
ATOM 611 N N . TYR A 1 78 ? 0.370 7.293 -5.850 1.00 93.44 78 TYR A N 1
ATOM 612 C CA . TYR A 1 78 ? 0.628 8.059 -4.626 1.00 93.44 78 TYR A CA 1
ATOM 613 C C . TYR A 1 78 ? -0.669 8.550 -3.975 1.00 93.44 78 TYR A C 1
ATOM 615 O O . TYR A 1 78 ? -0.811 8.460 -2.756 1.00 93.44 78 TYR A O 1
ATOM 623 N N . ARG A 1 79 ? -1.664 9.001 -4.753 1.00 94.38 79 ARG A N 1
ATOM 624 C CA . ARG A 1 79 ? -2.974 9.394 -4.195 1.00 94.38 79 ARG A CA 1
ATOM 625 C C . ARG A 1 79 ? -3.698 8.247 -3.513 1.00 94.38 79 ARG A C 1
ATOM 627 O O . ARG A 1 79 ? -4.338 8.473 -2.489 1.00 94.38 79 ARG A O 1
ATOM 634 N N . LEU A 1 80 ? -3.606 7.034 -4.053 1.00 92.75 80 LEU A N 1
ATOM 635 C CA . LEU A 1 80 ? -4.188 5.857 -3.419 1.00 92.75 80 LEU A CA 1
ATOM 636 C C . LEU A 1 80 ? -3.581 5.646 -2.026 1.00 92.75 80 LEU A C 1
ATOM 638 O O . LEU A 1 80 ? -4.337 5.473 -1.069 1.00 92.75 80 LEU A O 1
ATOM 642 N N . ILE A 1 81 ? -2.254 5.741 -1.904 1.00 93.38 81 ILE A N 1
ATOM 643 C CA . ILE A 1 81 ? -1.535 5.618 -0.627 1.00 93.38 81 ILE A CA 1
ATOM 644 C C . ILE A 1 81 ? -1.925 6.754 0.328 1.00 93.38 81 ILE A C 1
ATOM 646 O O . ILE A 1 81 ? -2.321 6.506 1.468 1.00 93.38 81 ILE A O 1
ATOM 650 N N . LEU A 1 82 ? -1.860 8.004 -0.128 1.00 94.31 82 LEU A N 1
ATOM 651 C CA . LEU A 1 82 ? -2.146 9.170 0.707 1.00 94.31 82 LEU A CA 1
ATOM 652 C C . LEU A 1 82 ? -3.585 9.154 1.231 1.00 94.31 82 LEU A C 1
ATOM 654 O O . LEU A 1 82 ? -3.804 9.228 2.439 1.00 94.31 82 LEU A O 1
ATOM 658 N N . ASN A 1 83 ? -4.561 8.998 0.338 1.00 94.38 83 ASN A N 1
ATOM 659 C CA . ASN A 1 83 ? -5.972 9.149 0.682 1.00 94.38 83 ASN A CA 1
ATOM 660 C C . ASN A 1 83 ? -6.519 7.979 1.501 1.00 94.38 83 ASN A C 1
ATOM 662 O O . ASN A 1 83 ? -7.378 8.196 2.353 1.00 94.38 83 ASN A O 1
ATOM 666 N N . ASN A 1 84 ? -6.041 6.756 1.254 1.00 92.50 84 ASN A N 1
ATOM 667 C CA . ASN A 1 84 ? -6.617 5.557 1.869 1.00 92.50 84 ASN A CA 1
ATOM 668 C C . ASN A 1 84 ? -5.765 4.981 3.003 1.00 92.50 84 ASN A C 1
ATOM 670 O O . ASN A 1 84 ? -6.276 4.189 3.791 1.00 92.50 84 ASN A O 1
ATOM 674 N N . ILE A 1 85 ? -4.484 5.351 3.100 1.00 94.00 85 ILE A N 1
ATOM 675 C CA . ILE A 1 85 ? -3.563 4.787 4.097 1.00 94.00 85 ILE A CA 1
ATOM 676 C C . ILE A 1 85 ? -3.061 5.878 5.039 1.00 94.00 85 ILE A C 1
ATOM 678 O O . ILE A 1 85 ? -3.318 5.815 6.240 1.00 94.00 85 ILE A O 1
ATOM 682 N N . LEU A 1 86 ? -2.381 6.899 4.511 1.00 94.44 86 LEU A N 1
ATOM 683 C CA . LEU A 1 86 ? -1.642 7.848 5.352 1.00 94.44 86 LEU A CA 1
ATOM 684 C C . LEU A 1 86 ? -2.531 8.917 5.997 1.00 94.44 86 LEU A C 1
ATOM 686 O O . LEU A 1 86 ? -2.409 9.159 7.198 1.00 94.44 86 LEU A O 1
ATOM 690 N N . PHE A 1 87 ? -3.458 9.531 5.260 1.00 94.31 87 PHE A N 1
ATOM 691 C CA . PHE A 1 87 ? -4.374 10.515 5.847 1.00 94.31 87 PHE A CA 1
ATOM 692 C C . PHE A 1 87 ? -5.332 9.907 6.878 1.00 94.31 87 PHE A C 1
ATOM 694 O O . PHE A 1 87 ? -5.519 10.532 7.924 1.00 94.31 87 PHE A O 1
ATOM 701 N N . PRO A 1 88 ? -5.888 8.695 6.676 1.00 93.12 88 PRO A N 1
ATOM 702 C CA . PRO A 1 88 ? -6.657 8.018 7.718 1.00 93.12 88 PRO A CA 1
ATOM 703 C C . PRO A 1 88 ? -5.825 7.646 8.953 1.00 93.12 88 PRO A C 1
ATOM 705 O O . PRO A 1 88 ? -6.360 7.635 10.060 1.00 93.12 88 PRO A O 1
ATOM 708 N N . ALA A 1 89 ? -4.526 7.363 8.787 1.00 93.06 89 ALA A N 1
ATOM 709 C CA . ALA A 1 89 ? -3.623 7.043 9.897 1.00 93.06 89 ALA A CA 1
ATOM 710 C C . ALA A 1 89 ? -3.173 8.289 10.682 1.00 93.06 89 ALA A C 1
ATOM 712 O O . ALA A 1 89 ? -2.730 8.186 11.830 1.00 93.06 89 ALA A O 1
ATOM 713 N N . ALA A 1 90 ? -3.271 9.478 10.083 1.00 91.75 90 ALA A N 1
ATOM 714 C CA . ALA A 1 90 ? -2.821 10.715 10.697 1.00 91.75 90 ALA A CA 1
ATOM 715 C C . ALA A 1 90 ? -3.758 11.172 11.827 1.00 91.75 90 ALA A C 1
ATOM 717 O O . ALA A 1 90 ? -4.979 11.275 11.681 1.00 91.75 90 ALA A O 1
ATOM 718 N N . LYS A 1 91 ? -3.176 11.553 12.970 1.00 85.12 91 LYS A N 1
ATOM 719 C CA . LYS A 1 91 ? -3.931 12.187 14.055 1.00 85.12 91 LYS A CA 1
ATOM 720 C C . LYS A 1 91 ? -4.364 13.587 13.621 1.00 85.12 91 LYS A C 1
ATOM 722 O O . LYS A 1 91 ? -3.527 14.469 13.424 1.00 85.12 91 LYS A O 1
ATOM 727 N N . LYS A 1 92 ? -5.674 13.819 13.527 1.00 82.06 92 LYS A N 1
ATOM 728 C CA . LYS A 1 92 ? -6.213 15.155 13.239 1.00 82.06 92 LYS A CA 1
ATOM 729 C C . LYS A 1 92 ? -5.766 16.143 14.321 1.00 82.06 92 LYS A C 1
ATOM 731 O O . LYS A 1 92 ? -5.953 15.898 15.516 1.00 82.06 92 LYS A O 1
ATOM 736 N N . LYS A 1 93 ? -5.181 17.273 13.909 1.00 82.88 93 LYS A N 1
ATOM 737 C CA . LYS A 1 93 ? -4.936 18.400 14.818 1.00 82.88 93 LYS A CA 1
ATOM 738 C C . LYS A 1 93 ? -6.289 18.952 15.267 1.00 82.88 93 LYS A C 1
ATOM 740 O O . LYS A 1 93 ? -7.176 19.144 14.437 1.00 82.88 93 LYS A O 1
ATOM 745 N N . LYS A 1 94 ? -6.451 19.203 16.570 1.00 81.31 94 LYS A N 1
ATOM 746 C CA . LYS A 1 94 ? -7.625 19.928 17.072 1.00 81.31 94 LYS A CA 1
ATOM 747 C C . LYS A 1 94 ? -7.617 21.317 16.435 1.00 81.31 94 LYS A C 1
ATOM 749 O O . LYS A 1 94 ? -6.617 22.025 16.548 1.00 81.31 94 LYS A O 1
ATOM 754 N N . GLN A 1 95 ? -8.691 21.672 15.737 1.00 80.19 95 GLN A N 1
ATOM 755 C CA . GLN A 1 95 ? -8.863 23.036 15.252 1.00 80.19 95 GLN A CA 1
ATOM 756 C C . GLN A 1 95 ? -8.998 23.956 16.468 1.00 80.19 95 GLN A C 1
ATOM 758 O O . GLN A 1 95 ? -9.673 23.604 17.435 1.00 80.19 95 GLN A O 1
ATOM 763 N N . LYS A 1 96 ? -8.297 25.093 16.446 1.00 79.69 96 LYS A N 1
ATOM 764 C CA . LYS A 1 96 ? -8.537 26.154 17.423 1.00 79.69 96 LYS A CA 1
ATOM 765 C C . LYS A 1 96 ? -9.876 26.787 17.045 1.00 79.69 96 LYS A C 1
ATOM 767 O O . LYS A 1 96 ? -9.992 27.289 15.930 1.00 79.69 96 LYS A O 1
ATOM 772 N N . THR A 1 97 ? -10.861 26.656 17.924 1.00 74.44 97 THR A N 1
ATOM 773 C CA . THR A 1 97 ? -12.102 27.438 17.900 1.00 74.44 97 THR A CA 1
ATOM 774 C C . THR A 1 97 ? -11.850 28.801 18.507 1.00 74.44 97 THR A C 1
ATOM 776 O O . THR A 1 97 ? -11.141 28.817 19.542 1.00 74.44 97 THR A O 1
#

Radius of gyration: 15.71 Å; chains: 1; bounding box: 34×47×34 Å

Secondary structure (DSSP, 8-state):
---------TT--EEGGGS-TTSEEEEEETTTTEEEEEEEEETTEEEEEE--S-SS-SS--TTPPPP-GGG-TT-HHHHHHIIIIIHHHSPPPPP--